Protein AF-A0AAW1D5Y2-F1 (afdb_monomer)

Secondary structure (DSSP, 8-state):
-EETTEE----HHHHHHHTS-BTTBPPPHHHHHHHHHHGGGTS-HHHHHHHHHHHHHHHHHHHHHH-

Foldseek 3Di:
DADPNDDDDDDPVVLLVLPADDPVDHRDPVSVVVCVVPVVVPDPPVVSVVVSVVVNVVRVVVVVVVD

pLDDT: mean 87.65, std 8.58, range [50.28, 95.56]

Mean predicted aligned error: 4.94 Å

Sequence (67 aa):
MYEDDNLISGKLEALIQLMVPTPDHYPDRAFLFAFLLTSRIFIKPHELLGQISAQCREHMKTINKVT

Radius of gyration: 12.95 Å; Cα contacts (8 Å, |Δi|>4): 35; chains: 1; bounding box: 32×19×36 Å

Nearest PDB structures (foldseek):
  2lpb-assembly1_A  TM=3.170E-01  e=4.635E+00  Saccharomyces cerevisiae S288C

Structure (mmCIF, N/CA/C/O backbone):
data_AF-A0AAW1D5Y2-F1
#
_entry.id   AF-A0AAW1D5Y2-F1
#
loop_
_atom_site.group_PDB
_atom_site.id
_atom_site.type_symbol
_atom_site.label_atom_id
_atom_site.label_alt_id
_atom_site.label_comp_id
_atom_site.label_asym_id
_atom_site.labe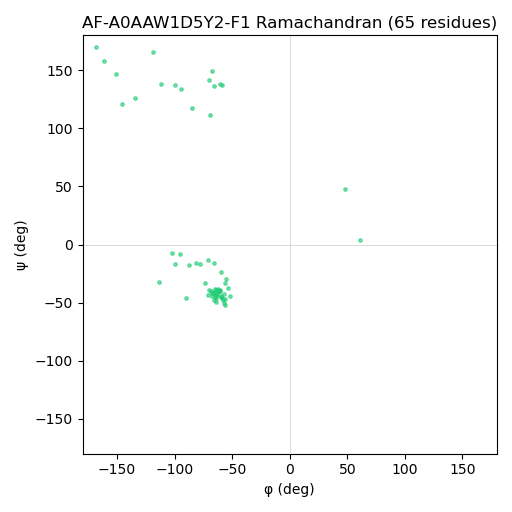l_entity_id
_atom_site.label_seq_id
_atom_site.pdbx_PDB_ins_code
_atom_site.Cartn_x
_atom_site.Cartn_y
_atom_site.Cartn_z
_atom_site.occupancy
_atom_site.B_iso_or_equiv
_atom_site.auth_seq_id
_atom_site.auth_comp_id
_atom_site.auth_asym_id
_atom_site.auth_atom_id
_atom_site.pdbx_PDB_model_num
ATOM 1 N N . MET A 1 1 ? 9.860 -5.386 -2.053 1.00 79.94 1 MET A N 1
ATOM 2 C CA . MET A 1 1 ? 11.251 -5.133 -2.466 1.00 79.94 1 MET A CA 1
ATOM 3 C C . MET A 1 1 ? 11.361 -3.650 -2.730 1.00 79.94 1 MET A C 1
ATOM 5 O O . MET A 1 1 ? 10.547 -3.134 -3.490 1.00 79.94 1 MET A O 1
ATOM 9 N N . TYR A 1 2 ? 12.291 -2.996 -2.047 1.00 85.12 2 TYR A N 1
ATOM 10 C CA . TYR A 1 2 ? 12.603 -1.589 -2.256 1.00 85.12 2 TYR A CA 1
ATOM 11 C C . TYR A 1 2 ? 14.003 -1.503 -2.854 1.00 85.12 2 TYR A C 1
ATOM 13 O O . TYR A 1 2 ? 14.882 -2.259 -2.438 1.00 85.12 2 TYR A O 1
ATOM 21 N N . GLU A 1 3 ? 14.176 -0.629 -3.832 1.00 86.88 3 GLU A N 1
ATOM 22 C CA . GLU A 1 3 ? 15.457 -0.310 -4.461 1.00 86.88 3 GLU A CA 1
ATOM 23 C C . GLU A 1 3 ? 15.539 1.211 -4.556 1.00 86.88 3 GLU A C 1
ATOM 25 O O . GLU A 1 3 ? 14.594 1.840 -5.031 1.00 86.88 3 GLU A O 1
ATOM 30 N N . ASP A 1 4 ? 16.611 1.802 -4.026 1.00 85.62 4 ASP A N 1
ATOM 31 C CA . ASP A 1 4 ? 16.790 3.260 -3.951 1.00 85.62 4 ASP A CA 1
ATOM 32 C C . ASP A 1 4 ? 15.553 3.999 -3.399 1.00 85.62 4 ASP A C 1
ATOM 34 O O . ASP A 1 4 ? 1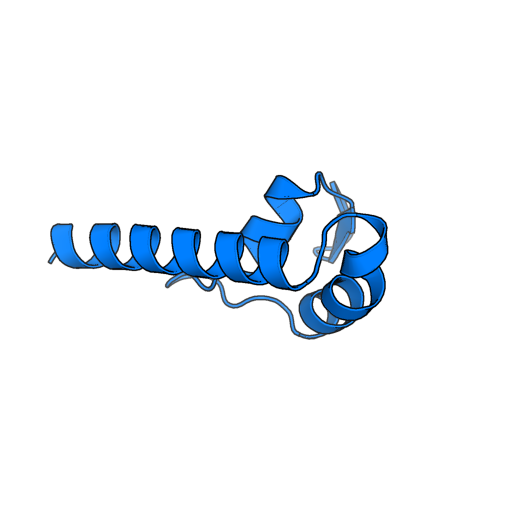5.058 4.949 -4.000 1.00 85.62 4 ASP A O 1
ATOM 38 N N . ASP A 1 5 ? 15.002 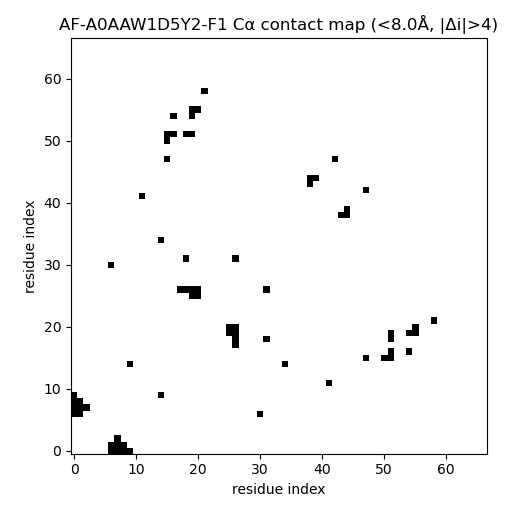3.501 -2.285 1.00 80.69 5 ASP A N 1
ATOM 39 C CA . ASP A 1 5 ? 13.763 3.972 -1.635 1.00 80.69 5 ASP A CA 1
ATOM 40 C C . ASP A 1 5 ? 12.474 3.870 -2.473 1.00 80.69 5 ASP A C 1
ATOM 42 O O . ASP A 1 5 ? 11.385 4.212 -2.005 1.00 80.69 5 ASP A O 1
ATOM 46 N N . ASN A 1 6 ? 12.543 3.301 -3.675 1.00 80.88 6 ASN A N 1
ATOM 47 C CA . ASN A 1 6 ? 11.387 3.092 -4.534 1.00 80.88 6 ASN A CA 1
ATOM 48 C C . ASN A 1 6 ? 10.807 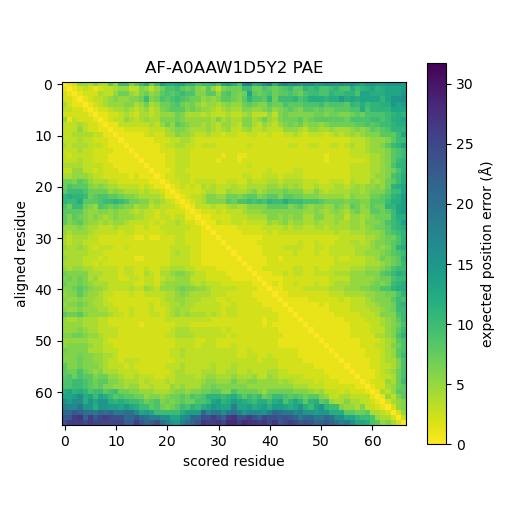1.689 -4.351 1.00 80.88 6 ASN A C 1
ATOM 50 O O . ASN A 1 6 ? 11.517 0.680 -4.366 1.00 80.88 6 ASN A O 1
ATOM 54 N N . LEU A 1 7 ? 9.481 1.610 -4.211 1.00 86.38 7 LEU A N 1
ATOM 55 C CA . LEU A 1 7 ? 8.770 0.336 -4.203 1.00 86.38 7 LEU A CA 1
ATOM 56 C C . LEU A 1 7 ? 8.816 -0.287 -5.604 1.00 86.38 7 LEU A C 1
ATOM 58 O O . LEU A 1 7 ? 8.148 0.189 -6.519 1.00 86.38 7 LEU A O 1
ATOM 62 N N . ILE A 1 8 ? 9.543 -1.395 -5.748 1.00 87.12 8 ILE A N 1
ATOM 63 C CA . ILE A 1 8 ? 9.660 -2.114 -7.025 1.00 87.12 8 ILE A CA 1
ATOM 64 C C . ILE A 1 8 ? 8.571 -3.178 -7.163 1.00 87.12 8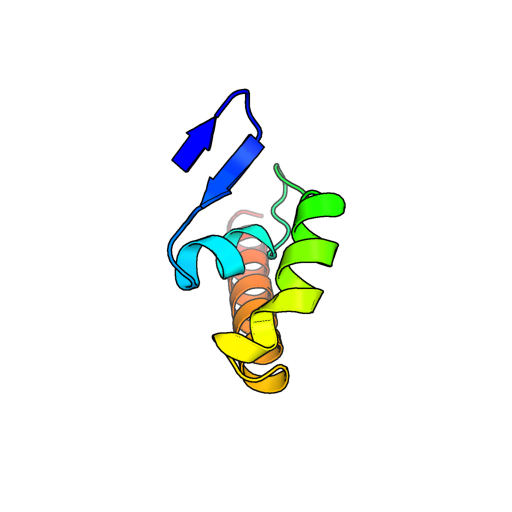 ILE A C 1
ATOM 66 O O . ILE A 1 8 ? 7.940 -3.321 -8.207 1.00 87.12 8 ILE A O 1
ATOM 70 N N . SER A 1 9 ? 8.352 -3.964 -6.107 1.00 86.94 9 SER A N 1
ATOM 71 C CA . SER A 1 9 ? 7.399 -5.077 -6.132 1.00 86.94 9 SER A CA 1
ATOM 72 C C . SER A 1 9 ? 6.982 -5.527 -4.734 1.00 86.94 9 SER A C 1
ATOM 74 O O . SER A 1 9 ? 7.689 -5.319 -3.740 1.00 86.94 9 SER A O 1
ATOM 76 N N . GLY A 1 10 ? 5.830 -6.189 -4.651 1.00 90.12 10 GLY A N 1
ATOM 77 C CA . GLY A 1 10 ? 5.285 -6.716 -3.407 1.00 90.12 10 GLY A CA 1
ATOM 78 C C . GLY A 1 10 ? 4.118 -7.667 -3.647 1.00 90.12 10 GLY A C 1
ATOM 79 O O . GLY A 1 10 ? 3.612 -7.785 -4.762 1.00 90.12 10 GLY A O 1
ATOM 80 N N . LYS A 1 11 ? 3.694 -8.351 -2.581 1.00 92.19 11 LYS A N 1
ATOM 81 C CA . LYS A 1 11 ? 2.448 -9.128 -2.586 1.00 92.19 11 LYS A CA 1
ATOM 82 C C . LYS A 1 11 ? 1.255 -8.186 -2.690 1.00 92.19 11 LYS A C 1
ATOM 84 O O . LYS A 1 11 ? 1.314 -7.087 -2.143 1.00 92.19 11 LYS A O 1
ATOM 89 N N . LEU A 1 12 ? 0.172 -8.639 -3.316 1.00 91.88 12 LEU A N 1
ATOM 90 C CA . LEU A 1 12 ? -1.037 -7.837 -3.496 1.00 91.88 12 LEU A CA 1
ATOM 91 C C . LEU A 1 12 ? -1.525 -7.238 -2.171 1.00 91.88 12 LEU A C 1
ATOM 93 O O . LEU A 1 12 ? -1.799 -6.047 -2.106 1.00 91.88 12 LEU A O 1
ATOM 97 N N . GLU A 1 13 ? -1.549 -8.026 -1.100 1.00 91.44 13 GLU A N 1
ATOM 98 C CA . GLU A 1 13 ? -2.003 -7.594 0.224 1.00 91.44 13 GLU A CA 1
ATOM 99 C C . GLU A 1 13 ? -1.144 -6.449 0.776 1.00 91.44 13 GLU A C 1
ATOM 101 O O . GLU A 1 13 ? -1.674 -5.491 1.335 1.00 91.44 13 GLU A O 1
ATOM 106 N N . ALA A 1 14 ? 0.175 -6.514 0.566 1.00 91.44 14 ALA A N 1
ATOM 107 C CA . ALA A 1 14 ? 1.100 -5.463 0.980 1.00 91.44 14 ALA A CA 1
ATOM 108 C C . ALA A 1 14 ? 0.926 -4.193 0.132 1.00 91.44 14 ALA A C 1
ATOM 110 O O . ALA A 1 14 ? 0.953 -3.087 0.663 1.00 91.44 14 ALA A O 1
ATOM 111 N N . LEU A 1 15 ? 0.693 -4.337 -1.177 1.00 93.19 15 LEU A N 1
ATOM 112 C CA . LEU A 1 15 ? 0.418 -3.200 -2.061 1.00 93.19 15 LEU A CA 1
ATOM 113 C C . LEU A 1 15 ? -0.900 -2.506 -1.687 1.00 93.19 15 LEU A C 1
ATOM 115 O O . LEU A 1 15 ? -0.966 -1.282 -1.685 1.00 93.19 15 LEU A O 1
ATOM 119 N N . ILE A 1 16 ? -1.928 -3.268 -1.302 1.00 93.12 16 ILE A N 1
ATOM 120 C CA . ILE A 1 16 ? -3.200 -2.716 -0.815 1.00 93.12 16 ILE A CA 1
ATOM 121 C C . ILE A 1 16 ? -2.998 -1.966 0.508 1.00 93.12 16 ILE A C 1
ATOM 123 O O . ILE A 1 16 ? -3.548 -0.880 0.669 1.00 93.12 16 ILE A O 1
ATOM 127 N N . GLN A 1 17 ? -2.187 -2.494 1.431 1.00 90.62 17 GLN A N 1
ATOM 128 C CA . GLN A 1 17 ? -1.858 -1.804 2.687 1.00 90.62 17 GLN A CA 1
ATOM 129 C C . GLN A 1 17 ? -1.162 -0.459 2.453 1.00 90.62 17 GLN A C 1
ATOM 131 O O . GLN A 1 17 ? -1.491 0.514 3.125 1.00 90.62 17 GLN A O 1
ATOM 136 N N . LEU A 1 18 ? -0.265 -0.369 1.466 1.00 91.31 18 LEU A N 1
ATOM 137 C CA . LEU A 1 18 ? 0.415 0.882 1.106 1.00 91.31 18 LEU 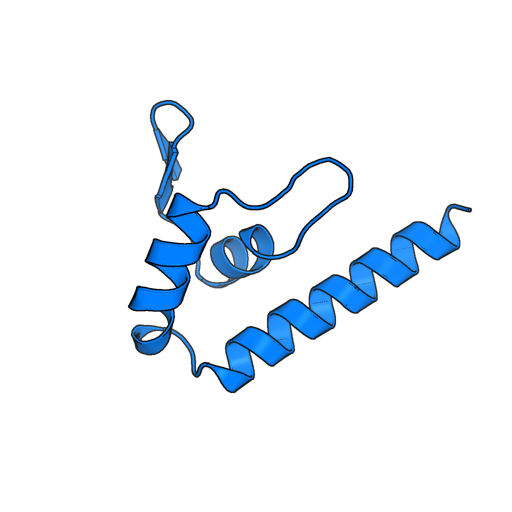A CA 1
ATOM 138 C C . LEU A 1 18 ? -0.531 1.955 0.546 1.00 91.31 18 LEU A C 1
ATOM 140 O O . LEU A 1 18 ? -0.167 3.125 0.502 1.00 91.31 18 LEU A O 1
ATOM 144 N N . MET A 1 19 ? -1.747 1.589 0.129 1.00 90.88 19 MET A N 1
ATOM 145 C CA . MET A 1 19 ? -2.768 2.561 -0.274 1.00 90.88 19 MET A CA 1
ATOM 146 C C . MET A 1 19 ? -3.524 3.170 0.908 1.00 90.88 19 MET A C 1
ATOM 148 O O . MET A 1 19 ? -4.234 4.162 0.730 1.00 90.88 19 MET A O 1
ATOM 152 N N . VAL A 1 20 ? -3.436 2.565 2.092 1.00 90.31 20 VAL A N 1
ATOM 153 C CA . VAL A 1 20 ? -4.164 3.013 3.276 1.00 90.31 20 VAL A CA 1
ATOM 154 C C . VAL A 1 20 ? -3.346 4.108 3.959 1.00 90.31 20 VAL A C 1
ATOM 156 O O . VAL A 1 20 ? -2.243 3.831 4.426 1.00 90.31 20 VAL A O 1
ATOM 159 N N . PRO A 1 21 ? -3.861 5.346 4.057 1.00 86.56 21 PRO A N 1
ATOM 160 C CA . PRO A 1 21 ? -3.151 6.407 4.755 1.00 86.56 21 PRO A CA 1
ATOM 161 C C . PRO A 1 21 ? -3.041 6.079 6.248 1.00 86.56 21 PRO A C 1
ATOM 163 O O . PRO A 1 21 ? -4.013 5.652 6.882 1.00 86.56 21 PRO A O 1
ATOM 166 N N . THR A 1 22 ? -1.858 6.300 6.812 1.00 83.50 22 THR A N 1
ATOM 167 C CA . THR A 1 22 ? -1.585 6.222 8.251 1.00 83.50 22 THR A CA 1
ATOM 168 C C . THR A 1 22 ? -1.118 7.594 8.761 1.00 83.50 22 THR A C 1
ATOM 170 O O . THR A 1 22 ? -0.801 8.466 7.948 1.00 83.50 22 THR A O 1
ATOM 173 N N . PRO A 1 23 ? -1.088 7.833 10.088 1.00 79.25 23 PRO A N 1
ATOM 174 C CA . PRO A 1 23 ? -0.629 9.111 10.643 1.00 79.25 23 PRO A CA 1
ATOM 175 C C . PRO A 1 23 ? 0.787 9.501 10.198 1.00 79.25 23 PRO A C 1
ATOM 177 O O . PRO A 1 23 ? 1.059 10.679 9.984 1.00 79.25 23 PRO A O 1
ATOM 180 N N . ASP A 1 24 ? 1.651 8.503 10.007 1.00 80.06 24 ASP A N 1
ATOM 181 C CA . ASP A 1 24 ? 3.073 8.692 9.712 1.00 80.06 24 ASP A CA 1
ATOM 182 C C . ASP A 1 24 ? 3.415 8.479 8.228 1.00 80.06 24 ASP A C 1
ATOM 184 O O . ASP A 1 24 ? 4.545 8.723 7.806 1.00 80.06 24 ASP A O 1
ATOM 188 N N . HIS A 1 25 ? 2.457 8.012 7.416 1.00 79.50 25 HIS A N 1
ATOM 189 C CA . HIS A 1 25 ? 2.684 7.707 6.008 1.00 79.50 25 HIS A CA 1
ATOM 190 C C . HIS A 1 25 ? 1.456 7.994 5.139 1.00 79.50 25 HIS A C 1
ATOM 192 O O . HIS A 1 25 ? 0.390 7.390 5.287 1.00 79.50 25 HIS A O 1
ATOM 198 N N . TYR A 1 26 ? 1.649 8.878 4.161 1.00 83.88 26 TYR A N 1
ATOM 199 C CA . TYR A 1 26 ? 0.705 9.073 3.070 1.00 83.88 26 TYR A CA 1
ATOM 200 C C . TYR A 1 26 ? 1.192 8.318 1.823 1.00 83.88 26 TYR A C 1
ATOM 202 O O . TYR A 1 26 ? 2.383 8.412 1.513 1.00 83.88 26 TYR A O 1
ATOM 210 N N . PRO A 1 27 ? 0.309 7.614 1.088 1.00 86.62 27 PRO A N 1
ATOM 211 C CA . PRO A 1 27 ? 0.713 6.852 -0.087 1.00 86.62 27 PRO A CA 1
ATOM 212 C C . PRO A 1 27 ? 1.378 7.740 -1.141 1.00 86.62 27 PRO A C 1
ATOM 214 O O . PRO A 1 27 ? 0.874 8.824 -1.460 1.00 86.62 27 PRO A O 1
ATOM 217 N N . ASP A 1 28 ? 2.468 7.252 -1.735 1.00 89.44 28 ASP A N 1
ATOM 218 C CA . ASP A 1 28 ? 3.102 7.937 -2.857 1.00 89.44 28 ASP A CA 1
ATOM 219 C C . ASP A 1 28 ? 2.136 8.060 -4.051 1.00 89.44 28 ASP A C 1
ATOM 221 O O . ASP A 1 28 ? 1.402 7.129 -4.402 1.00 89.44 28 ASP A O 1
ATOM 225 N N . ARG A 1 29 ? 2.133 9.230 -4.699 1.00 90.19 29 ARG A N 1
ATOM 226 C CA . ARG A 1 29 ? 1.200 9.512 -5.798 1.00 90.19 29 ARG A CA 1
ATOM 227 C C . ARG A 1 29 ? 1.509 8.671 -7.031 1.00 90.19 29 ARG A C 1
ATOM 229 O O . ARG A 1 29 ? 0.568 8.209 -7.675 1.00 90.19 29 ARG A O 1
ATOM 236 N N . ALA A 1 30 ? 2.782 8.477 -7.372 1.00 91.50 30 ALA A N 1
ATOM 237 C CA . ALA A 1 30 ? 3.161 7.684 -8.537 1.00 91.50 30 ALA A CA 1
ATOM 238 C C . ALA A 1 30 ? 2.776 6.214 -8.330 1.00 91.50 30 ALA A C 1
ATOM 240 O O . ALA A 1 30 ? 2.178 5.609 -9.225 1.00 91.50 30 ALA A O 1
ATOM 241 N N . PHE A 1 31 ? 2.995 5.683 -7.124 1.00 91.75 31 PHE A N 1
ATOM 242 C CA . PHE A 1 31 ? 2.499 4.370 -6.720 1.00 91.75 31 PHE A CA 1
ATOM 243 C C . PHE A 1 31 ? 0.975 4.263 -6.853 1.00 91.75 31 PHE A C 1
ATOM 245 O O . PHE A 1 31 ? 0.493 3.334 -7.500 1.00 91.75 31 PHE A O 1
ATOM 252 N N . LEU A 1 32 ? 0.207 5.218 -6.308 1.00 92.50 32 LEU A N 1
ATOM 253 C CA . LEU A 1 32 ? -1.258 5.203 -6.397 1.00 92.50 32 LEU A CA 1
ATOM 254 C C . LEU A 1 32 ? -1.741 5.137 -7.849 1.00 92.50 32 LEU A C 1
ATOM 256 O O . LEU A 1 32 ? -2.601 4.318 -8.168 1.00 92.50 32 LEU A O 1
ATOM 260 N N . PHE A 1 33 ? -1.187 5.970 -8.734 1.00 93.38 33 PHE A N 1
ATOM 261 C CA . PHE A 1 33 ? -1.562 5.967 -10.147 1.00 93.38 33 PHE A CA 1
ATOM 262 C C . PHE A 1 33 ? -1.199 4.649 -10.836 1.00 93.38 33 PHE A C 1
ATOM 264 O O . PHE A 1 33 ? -2.056 4.051 -11.490 1.00 93.38 33 PHE A O 1
ATOM 271 N N . ALA A 1 34 ? 0.037 4.174 -10.672 1.00 92.94 34 ALA A N 1
ATOM 272 C CA . ALA A 1 34 ? 0.510 2.945 -11.303 1.00 92.94 34 ALA A CA 1
ATOM 273 C C . ALA A 1 34 ? -0.259 1.712 -10.806 1.00 92.94 34 ALA A C 1
ATOM 275 O O . ALA A 1 34 ? -0.682 0.866 -11.602 1.00 92.94 34 ALA A O 1
ATOM 276 N N . PHE A 1 35 ? -0.498 1.626 -9.498 1.00 93.19 35 PHE A N 1
ATOM 277 C CA . PHE A 1 35 ? -1.231 0.520 -8.907 1.00 93.19 35 PHE A CA 1
ATOM 278 C C . PHE A 1 35 ? -2.715 0.568 -9.268 1.00 93.19 35 PHE A C 1
ATOM 280 O O . PHE A 1 35 ? -3.258 -0.450 -9.672 1.00 93.19 35 PHE A O 1
ATOM 287 N N . LEU A 1 36 ? -3.393 1.722 -9.231 1.00 93.38 36 LEU A N 1
ATOM 288 C CA . LEU A 1 36 ? -4.797 1.808 -9.662 1.00 93.38 36 LEU A CA 1
ATOM 289 C C . LEU A 1 36 ? -4.971 1.442 -11.142 1.00 93.38 36 LEU A C 1
ATOM 291 O O . LEU A 1 36 ? -5.918 0.725 -11.478 1.00 93.38 36 LEU A O 1
ATOM 295 N N . LEU A 1 37 ? -4.048 1.880 -12.005 1.00 93.94 37 LEU A N 1
ATOM 296 C CA . LEU A 1 37 ? -4.047 1.564 -13.435 1.00 93.94 37 LEU A CA 1
ATOM 297 C C . LEU A 1 37 ? -3.938 0.054 -13.688 1.00 93.94 37 LEU A C 1
ATOM 299 O O . LEU A 1 37 ? -4.619 -0.476 -14.565 1.00 93.94 37 LEU A O 1
ATOM 303 N N . THR A 1 38 ? -3.116 -0.639 -12.901 1.00 92.31 38 THR A N 1
ATOM 304 C CA . THR A 1 38 ? -2.808 -2.064 -13.090 1.00 92.31 38 THR A CA 1
ATOM 305 C C . THR A 1 38 ? -3.603 -2.997 -12.174 1.00 92.31 38 THR A C 1
ATOM 307 O O . THR A 1 38 ? -3.738 -4.171 -12.475 1.00 92.31 38 THR A O 1
ATOM 310 N N . SER A 1 39 ? -4.225 -2.517 -11.100 1.00 94.12 39 SER A N 1
ATOM 311 C CA . SER A 1 39 ? -4.876 -3.356 -10.076 1.00 94.12 39 SER A CA 1
ATOM 312 C C . SER A 1 39 ? -5.921 -4.324 -10.634 1.00 94.12 39 SER A C 1
ATOM 314 O O . SER A 1 39 ? -6.086 -5.421 -10.109 1.00 94.12 39 SER A O 1
ATOM 316 N N . ARG A 1 40 ? -6.580 -3.952 -11.740 1.00 94.12 40 ARG A N 1
ATOM 317 C CA . ARG A 1 40 ? -7.641 -4.728 -12.401 1.00 94.12 40 ARG A CA 1
ATOM 318 C C . ARG A 1 40 ? -7.204 -6.114 -12.872 1.00 94.12 40 ARG A C 1
ATOM 320 O O . ARG A 1 40 ? -8.068 -6.970 -13.030 1.00 94.12 40 ARG A O 1
ATOM 327 N N . ILE A 1 41 ? -5.906 -6.333 -13.109 1.00 94.00 41 ILE A N 1
ATOM 328 C CA . ILE A 1 41 ? -5.385 -7.664 -13.462 1.00 94.00 41 ILE A CA 1
ATOM 329 C C . ILE A 1 41 ? -5.245 -8.590 -12.247 1.00 94.00 41 ILE A C 1
ATOM 331 O O . ILE A 1 41 ? -5.153 -9.800 -12.424 1.00 94.00 41 ILE A O 1
ATOM 335 N N . PHE A 1 42 ? -5.268 -8.047 -11.027 1.00 93.62 42 PHE A N 1
ATOM 336 C CA . PHE A 1 42 ? -5.078 -8.804 -9.787 1.00 93.62 42 PHE A CA 1
ATOM 337 C C . PHE A 1 42 ? -6.335 -8.860 -8.909 1.00 93.62 42 PHE A C 1
ATOM 339 O O . PHE A 1 42 ? -6.545 -9.843 -8.206 1.00 93.62 42 PHE A O 1
ATOM 346 N N . ILE A 1 43 ? -7.165 -7.813 -8.925 1.00 94.69 43 ILE A N 1
ATOM 347 C CA . ILE A 1 43 ? -8.328 -7.660 -8.045 1.00 94.69 43 ILE A CA 1
ATOM 348 C C . ILE A 1 43 ? -9.425 -6.825 -8.714 1.00 94.69 43 ILE A C 1
ATOM 350 O O . ILE A 1 43 ? -9.153 -5.891 -9.474 1.00 94.69 43 ILE A O 1
ATOM 354 N N . LYS A 1 44 ? -10.699 -7.126 -8.428 1.00 94.44 44 LYS A N 1
ATOM 355 C CA . LYS A 1 44 ? -11.804 -6.313 -8.951 1.00 94.44 44 LYS A CA 1
ATOM 356 C C . LYS A 1 44 ? -11.822 -4.942 -8.261 1.00 94.44 44 LYS A C 1
ATOM 358 O O . LYS A 1 44 ? -11.667 -4.878 -7.042 1.00 94.44 44 LYS A 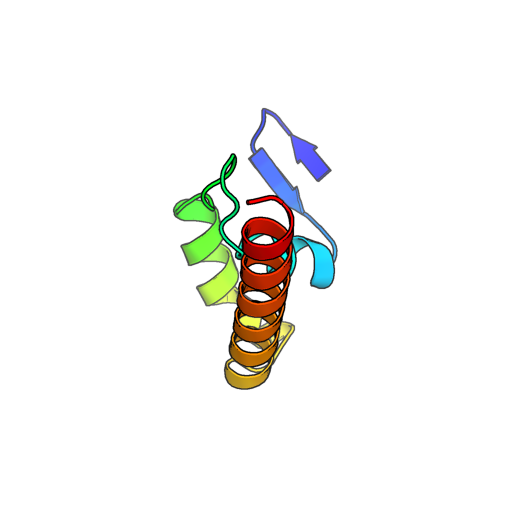O 1
ATOM 363 N N . PRO A 1 45 ? -12.123 -3.840 -8.975 1.00 93.38 45 PRO A N 1
ATOM 364 C CA . PRO A 1 45 ? -12.102 -2.496 -8.386 1.00 93.38 45 PRO A CA 1
ATOM 365 C C . PRO A 1 45 ? -12.95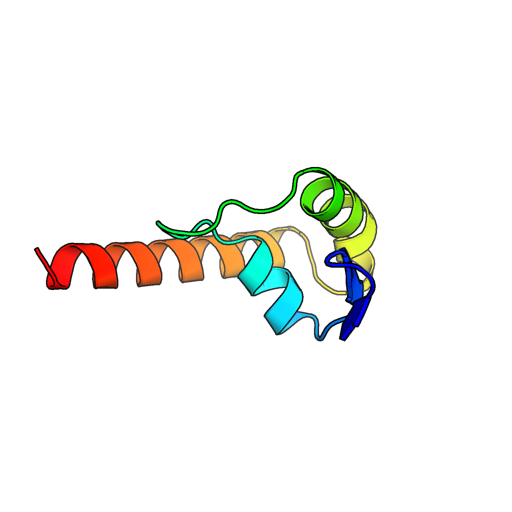4 -2.328 -7.118 1.00 93.38 45 PRO A C 1
ATOM 367 O O . PRO A 1 45 ? -12.548 -1.638 -6.188 1.00 93.38 45 PRO A O 1
ATOM 370 N N . HIS A 1 46 ? -14.126 -2.969 -7.059 1.00 94.38 46 HIS A N 1
ATOM 371 C CA . HIS A 1 46 ? -15.002 -2.892 -5.887 1.00 94.38 46 HIS A CA 1
ATOM 372 C C . HIS A 1 46 ? -14.476 -3.708 -4.698 1.00 94.38 46 HIS A C 1
ATOM 374 O O . HIS A 1 46 ? -14.655 -3.291 -3.557 1.00 94.38 46 HIS A O 1
ATOM 380 N N . GLU A 1 47 ? -13.806 -4.836 -4.951 1.00 95.56 47 GLU A N 1
ATOM 381 C CA . GLU A 1 47 ? -13.145 -5.628 -3.907 1.00 95.56 47 GLU A CA 1
ATOM 382 C C . GLU A 1 47 ? -11.961 -4.846 -3.333 1.00 95.56 47 GLU A C 1
ATOM 384 O O . GLU A 1 47 ? -11.841 -4.734 -2.115 1.00 95.56 47 GLU A O 1
ATOM 389 N N . LEU A 1 48 ? -11.151 -4.222 -4.198 1.00 95.25 48 LEU A N 1
ATOM 390 C CA . LEU A 1 48 ? -10.045 -3.353 -3.791 1.00 95.25 48 LEU A CA 1
ATOM 391 C C . LEU A 1 48 ? -10.533 -2.215 -2.890 1.00 95.25 48 LEU A C 1
ATOM 393 O O . LEU A 1 48 ? -10.028 -2.035 -1.782 1.00 95.25 48 LEU A O 1
ATOM 397 N N . LEU A 1 49 ? -11.551 -1.474 -3.336 1.00 93.88 49 LEU A N 1
ATOM 398 C CA . LEU A 1 49 ? -12.112 -0.375 -2.555 1.00 93.88 49 LEU A CA 1
ATOM 399 C C . LEU A 1 49 ? -12.703 -0.867 -1.226 1.00 93.88 49 LEU A C 1
ATOM 401 O O . LEU A 1 49 ? -12.537 -0.210 -0.199 1.00 93.88 49 LEU A O 1
ATOM 405 N N . GLY A 1 50 ? -13.355 -2.032 -1.230 1.00 95.19 50 GLY A N 1
ATOM 406 C CA . GLY A 1 50 ? -13.874 -2.672 -0.025 1.00 95.19 50 GLY A CA 1
ATOM 407 C C . GLY A 1 50 ? -12.775 -2.974 0.995 1.00 95.19 50 GLY A C 1
ATOM 408 O O . GLY A 1 50 ? -12.935 -2.647 2.174 1.00 95.19 50 GLY A O 1
ATOM 409 N N . GLN A 1 51 ? -11.645 -3.526 0.543 1.00 94.94 51 GLN A N 1
ATOM 410 C CA . GLN A 1 51 ? -10.494 -3.823 1.397 1.00 94.94 51 GLN A CA 1
ATOM 411 C C . GLN A 1 51 ? -9.845 -2.553 1.956 1.00 94.94 51 GLN A C 1
ATOM 413 O O . GLN A 1 51 ? -9.654 -2.468 3.168 1.00 94.94 51 GLN A O 1
ATOM 418 N N . ILE A 1 52 ? -9.580 -1.545 1.117 1.00 92.75 52 ILE A N 1
ATOM 419 C CA . ILE A 1 52 ? -9.018 -0.255 1.560 1.00 92.75 52 ILE A CA 1
ATOM 420 C C . ILE A 1 52 ? -9.944 0.389 2.597 1.00 92.75 52 ILE A C 1
ATOM 422 O O . ILE A 1 52 ? -9.511 0.788 3.673 1.00 92.75 52 ILE A O 1
ATOM 426 N N . SER A 1 53 ? -11.246 0.437 2.310 1.00 92.44 53 SER A N 1
ATOM 427 C CA . SER A 1 53 ? -12.246 1.026 3.201 1.00 92.44 53 SER A CA 1
ATOM 428 C C . SER A 1 53 ? -12.322 0.305 4.552 1.00 92.44 53 SER A C 1
ATOM 430 O O . SER A 1 53 ? -12.446 0.952 5.593 1.00 92.44 53 SER A O 1
ATOM 432 N N . ALA A 1 54 ? -12.234 -1.029 4.557 1.00 92.81 54 ALA A N 1
ATOM 433 C CA . ALA A 1 54 ? -12.187 -1.815 5.785 1.00 92.81 54 ALA A CA 1
ATOM 434 C C . ALA A 1 54 ? -10.928 -1.512 6.605 1.00 92.81 54 ALA A C 1
ATOM 436 O O . ALA A 1 54 ? -11.041 -1.247 7.800 1.00 92.81 54 ALA A O 1
ATOM 437 N N . GLN A 1 55 ? -9.759 -1.464 5.967 1.00 91.38 55 GLN A N 1
ATOM 438 C CA . GLN A 1 55 ? -8.498 -1.154 6.640 1.00 91.38 55 GLN A CA 1
ATOM 439 C C . GLN A 1 55 ? -8.482 0.271 7.214 1.00 91.38 55 GLN A C 1
ATOM 441 O O . GLN A 1 55 ? -8.121 0.449 8.375 1.00 91.38 55 GLN A O 1
ATOM 446 N N . CYS A 1 56 ? -8.981 1.271 6.478 1.00 90.12 56 CYS A N 1
ATOM 447 C CA . CYS A 1 56 ? -9.140 2.635 6.996 1.00 90.12 56 CYS A CA 1
ATOM 448 C C . CYS A 1 56 ? -10.024 2.678 8.253 1.00 90.12 56 CYS A C 1
ATOM 450 O O . CYS A 1 56 ? -9.702 3.375 9.216 1.00 90.12 56 CYS A O 1
ATOM 452 N N . ARG A 1 57 ? -11.142 1.933 8.268 1.00 90.19 57 ARG A N 1
ATOM 453 C CA . ARG A 1 57 ? -12.024 1.856 9.445 1.00 90.19 57 ARG A CA 1
ATOM 454 C C . ARG A 1 57 ? -11.314 1.246 10.648 1.00 90.19 57 ARG A C 1
ATOM 456 O O . ARG A 1 57 ? -11.472 1.758 11.753 1.00 90.19 57 ARG A O 1
ATOM 463 N N . GLU A 1 58 ? -10.556 0.174 10.448 1.00 88.88 58 GLU A N 1
ATOM 464 C CA . GLU A 1 58 ? -9.813 -0.467 11.536 1.00 88.88 58 GLU A CA 1
ATOM 465 C C . GLU A 1 58 ? -8.691 0.432 12.069 1.00 88.88 58 GLU A C 1
ATOM 467 O O . GLU A 1 58 ? -8.569 0.586 13.284 1.00 88.88 58 GLU A O 1
ATOM 472 N N . HIS A 1 59 ? -7.945 1.122 11.200 1.00 83.62 59 HIS A N 1
ATOM 473 C CA . HIS A 1 59 ? -6.956 2.115 11.632 1.00 83.62 59 HIS A CA 1
ATOM 474 C C . HIS A 1 59 ? -7.595 3.250 12.439 1.00 83.62 59 HIS A C 1
ATOM 476 O O . HIS A 1 59 ? -7.095 3.593 13.510 1.00 83.62 59 HIS A O 1
ATOM 482 N N . MET A 1 60 ? -8.738 3.781 11.997 1.00 81.94 60 MET A N 1
ATOM 483 C CA . MET A 1 60 ? -9.433 4.846 12.725 1.00 81.94 60 MET A CA 1
ATOM 484 C C . MET A 1 60 ? -9.934 4.384 14.102 1.00 81.94 60 MET A C 1
ATOM 486 O O . MET A 1 60 ? -9.823 5.123 15.077 1.00 81.94 60 MET A O 1
ATOM 490 N N . LYS A 1 61 ? -10.438 3.149 14.224 1.00 83.56 61 LYS A N 1
ATOM 491 C CA . LYS A 1 61 ? -10.811 2.577 15.529 1.00 83.56 61 LYS A CA 1
ATOM 492 C C . LYS A 1 61 ? -9.612 2.455 16.466 1.00 83.56 61 LYS A C 1
ATOM 494 O O . LYS A 1 61 ? -9.765 2.705 17.656 1.00 83.56 61 LYS A O 1
ATOM 499 N N . THR A 1 62 ? -8.454 2.047 15.951 1.00 79.44 62 THR A N 1
ATOM 500 C CA . THR A 1 62 ? -7.227 1.926 16.750 1.00 79.44 62 THR A CA 1
ATOM 501 C C . THR A 1 62 ? -6.768 3.290 17.252 1.00 79.44 62 THR A C 1
ATOM 503 O O . THR A 1 62 ? -6.513 3.427 18.442 1.00 79.44 62 THR A O 1
ATOM 506 N N . ILE A 1 63 ? -6.761 4.315 16.394 1.00 75.31 63 ILE A N 1
ATOM 507 C CA . ILE A 1 63 ? -6.419 5.693 16.783 1.00 75.31 63 ILE A CA 1
ATOM 508 C C . ILE A 1 63 ? -7.368 6.203 17.881 1.00 75.31 63 ILE A C 1
ATOM 510 O O . ILE A 1 63 ? -6.918 6.698 18.912 1.00 75.31 63 ILE A O 1
ATOM 514 N N . ASN A 1 64 ? -8.676 5.990 17.717 1.00 69.06 64 ASN A N 1
ATOM 515 C CA . ASN A 1 64 ? -9.693 6.449 18.670 1.00 69.06 64 ASN A CA 1
ATOM 516 C C . ASN A 1 64 ? -9.713 5.6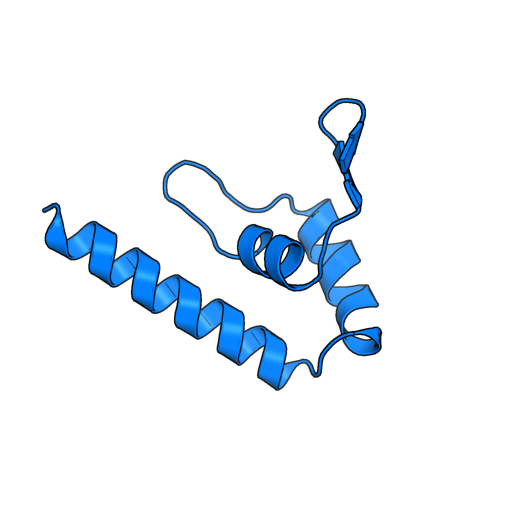84 20.005 1.00 69.06 64 ASN A C 1
ATOM 518 O O . ASN A 1 64 ? -10.388 6.117 20.927 1.00 69.06 64 ASN A O 1
ATOM 522 N N . LYS A 1 65 ? -9.044 4.530 20.111 1.00 63.88 65 LYS A N 1
ATOM 523 C CA . LYS A 1 65 ? -8.902 3.787 21.377 1.00 63.88 65 LYS A CA 1
ATOM 524 C C . LYS A 1 65 ? -7.695 4.232 22.203 1.00 63.88 65 LYS A C 1
ATOM 526 O O . LYS A 1 65 ? -7.608 3.871 23.371 1.00 63.88 65 LYS A O 1
ATOM 531 N N . VAL A 1 66 ? -6.743 4.923 21.577 1.00 59.09 66 VAL A N 1
ATOM 532 C CA . VAL A 1 66 ? -5.502 5.401 22.207 1.00 59.09 66 VAL A CA 1
ATOM 533 C C . VAL A 1 66 ? -5.650 6.854 22.695 1.00 59.09 66 VAL A C 1
ATOM 535 O O . VAL A 1 66 ? -4.787 7.343 23.418 1.00 59.09 66 VAL A O 1
ATOM 538 N N . THR A 1 67 ? -6.758 7.518 22.341 1.00 50.28 67 THR A N 1
ATOM 539 C CA . THR A 1 67 ? -7.177 8.838 22.850 1.00 50.28 67 THR A CA 1
ATOM 540 C C . THR A 1 67 ? -8.287 8.663 23.879 1.00 50.28 67 THR A C 1
ATOM 542 O O . THR A 1 67 ? -8.280 9.408 24.882 1.00 50.28 67 THR A O 1
#

Organism: NCBI:txid488301

InterPro domains:
  IPR000651 Ras-like guanine nucleotide exchange factor, N-terminal [PF00618] (7-58)
  IPR000651 Ras-like guanine nucleotide exchange factor, N-terminal [PS50212] (3-67)
  IPR023578 Ras guanine nucleotide exchange factor domain superfamily [SSF48366] (3-60)

Solvent-accessible surface area (backbone atoms only — not comparable to full-atom values): 4118 Å² total; per-residue (Å²): 84,72,57,96,90,36,83,75,51,72,56,69,71,59,55,51,53,52,66,43,69,49,100,89,43,73,52,56,67,70,56,52,53,57,46,65,74,52,37,68,83,81,41,54,71,68,58,51,51,51,52,43,54,50,50,48,52,52,51,51,53,54,56,65,72,79,107